Protein AF-A0A349NE53-F1 (afdb_monomer)

Sequence (114 aa):
MGNELRNFENSEEMKAAVAYNMAGINTSSLSKALRLSNRQAEEIQTPMEIFGMETSELGGVYDVYHRTKDFSRYVHENIFNMSKILTRKQLSKYEQLLKITIKNRNLIITSDTF

pLDDT: mean 80.77, std 14.39, range [44.62, 96.69]

Solvent-accessible surface area (backbone atoms only — not comparable to full-atom values): 6549 Å² total; per-residue (Å²): 144,87,69,72,77,71,52,66,81,63,33,69,67,55,43,50,50,52,22,59,47,49,31,54,56,72,48,71,70,57,55,70,75,47,79,62,52,72,69,46,56,57,65,46,47,60,55,38,52,51,41,20,50,59,29,39,57,48,55,53,102,62,59,63,66,60,41,50,53,50,51,44,49,48,52,41,54,38,52,55,56,45,54,77,67,39,54,74,72,39,36,55,51,46,53,52,50,49,52,51,54,40,48,76,44,75,50,84,70,64,79,86,64,113

Radius of gyration: 15.84 Å; Cα contacts (8 Å, |Δi|>4): 93; chains: 1; bounding box: 46×26×40 Å

Nearest PDB structures (foldseek):
  7dgy-assembly1_A  TM=4.328E-01  e=7.692E-01  Escherichia coli 'BL21-Gold(DE3)pLysS AG'
  4jyx-assembly5_E-3  TM=3.491E-01  e=4.370E+00  Paraglaciecola sp. T6c
  5ecf-assembly10_J  TM=3.661E-01  e=7.940E+00  Talaromyces marneffei PM1

Structure (mmCIF, N/CA/C/O backbone):
data_AF-A0A349NE53-F1
#
_entry.id   AF-A0A349NE53-F1
#
loop_
_atom_site.group_PDB
_atom_site.id
_atom_site.type_symbol
_atom_site.label_atom_id
_atom_site.label_alt_id
_atom_site.label_comp_id
_atom_site.label_asym_id
_atom_site.label_entity_id
_atom_site.label_seq_id
_atom_site.pdbx_PDB_ins_code
_atom_site.Cartn_x
_atom_site.Cartn_y
_atom_site.Cartn_z
_atom_site.occupancy
_atom_site.B_iso_or_equiv
_atom_site.auth_seq_id
_atom_site.auth_comp_id
_atom_site.auth_asym_id
_atom_site.auth_atom_id
_atom_site.pdbx_PDB_model_num
ATOM 1 N N . MET A 1 1 ? 32.173 -14.388 -24.677 1.00 45.00 1 MET A N 1
ATOM 2 C CA . MET A 1 1 ? 30.697 -14.509 -24.650 1.00 45.00 1 MET A CA 1
ATOM 3 C C . MET A 1 1 ? 30.188 -14.052 -23.285 1.00 45.00 1 MET A C 1
ATOM 5 O O . MET A 1 1 ? 29.974 -14.885 -22.421 1.00 45.00 1 MET A O 1
ATOM 9 N N . GLY A 1 2 ? 30.104 -12.740 -23.036 1.00 47.88 2 GLY A N 1
ATOM 10 C CA . GLY A 1 2 ? 29.863 -12.212 -21.679 1.00 47.88 2 GLY A CA 1
ATOM 11 C C . GLY A 1 2 ? 28.920 -11.012 -21.582 1.00 47.88 2 GLY A C 1
ATOM 12 O O . GLY A 1 2 ? 28.870 -10.396 -20.527 1.00 47.88 2 GLY A O 1
ATOM 13 N N . ASN A 1 3 ? 28.185 -10.674 -22.647 1.00 47.94 3 ASN A N 1
ATOM 14 C CA . ASN A 1 3 ? 27.349 -9.463 -22.693 1.00 47.94 3 ASN A CA 1
ATOM 15 C C . ASN A 1 3 ? 25.858 -9.719 -22.958 1.00 47.94 3 ASN A C 1
ATOM 17 O O . ASN A 1 3 ? 25.084 -8.771 -22.972 1.00 47.94 3 ASN A O 1
ATOM 21 N N . GLU A 1 4 ? 25.426 -10.966 -23.138 1.00 45.84 4 GLU A N 1
ATOM 22 C CA . GLU A 1 4 ? 24.029 -11.250 -23.504 1.00 45.84 4 GLU A CA 1
ATOM 23 C C . GLU A 1 4 ? 23.111 -11.405 -22.283 1.00 45.84 4 GLU A C 1
ATOM 25 O O . GLU A 1 4 ? 21.923 -11.125 -22.377 1.00 45.84 4 GLU A O 1
ATOM 30 N N . LEU A 1 5 ? 23.651 -11.739 -21.104 1.00 44.81 5 LEU A N 1
ATOM 31 C CA . LEU A 1 5 ? 22.843 -11.974 -19.898 1.00 44.81 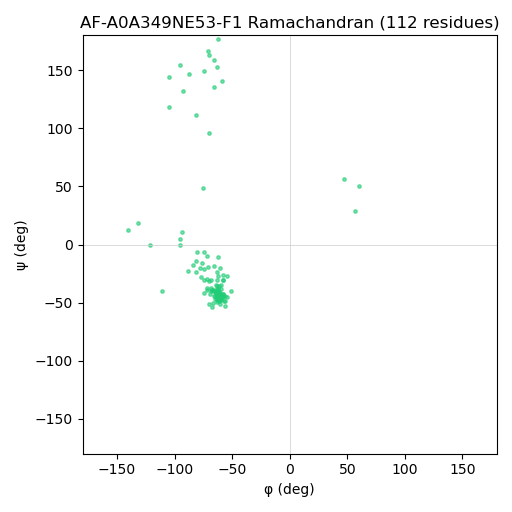5 LEU A CA 1
ATOM 32 C C . LEU A 1 5 ? 22.420 -10.694 -19.152 1.00 44.81 5 LEU A C 1
ATOM 34 O O . LEU A 1 5 ? 21.396 -10.712 -18.482 1.00 44.81 5 LEU A O 1
ATOM 38 N N . ARG A 1 6 ? 23.133 -9.564 -19.297 1.00 45.47 6 ARG A N 1
ATOM 39 C CA . ARG A 1 6 ? 22.711 -8.270 -18.701 1.00 45.47 6 ARG A CA 1
ATOM 40 C C . ARG A 1 6 ? 21.662 -7.522 -19.528 1.00 45.47 6 ARG A C 1
ATOM 42 O O . ARG A 1 6 ? 21.043 -6.591 -19.025 1.00 45.47 6 ARG A O 1
ATOM 49 N N . ASN A 1 7 ? 21.456 -7.914 -20.784 1.00 46.56 7 ASN A N 1
ATOM 50 C CA . ASN A 1 7 ? 20.523 -7.232 -21.682 1.00 46.56 7 ASN A CA 1
ATOM 51 C C . ASN A 1 7 ? 19.072 -7.708 -21.515 1.00 46.56 7 ASN A C 1
ATOM 53 O O . ASN A 1 7 ? 18.156 -6.992 -21.910 1.00 46.56 7 ASN A O 1
ATOM 57 N N . PHE A 1 8 ? 18.846 -8.868 -20.889 1.00 44.62 8 PHE A N 1
ATOM 58 C CA . PHE A 1 8 ? 17.495 -9.348 -20.580 1.00 44.62 8 PHE A CA 1
ATOM 59 C C . PHE A 1 8 ? 16.870 -8.632 -19.377 1.00 44.62 8 PHE A C 1
ATOM 61 O O . PHE A 1 8 ? 15.656 -8.457 -19.348 1.00 44.62 8 PHE A O 1
ATOM 68 N N . GLU A 1 9 ? 17.678 -8.137 -18.431 1.00 51.00 9 GLU A N 1
ATOM 69 C CA . GLU A 1 9 ? 17.172 -7.383 -17.273 1.00 51.00 9 GLU A CA 1
ATOM 70 C C . GLU A 1 9 ? 16.669 -5.968 -17.624 1.00 51.00 9 GLU A C 1
ATOM 72 O O . GLU A 1 9 ? 16.023 -5.310 -16.812 1.00 51.00 9 GLU A O 1
ATOM 77 N N . ASN A 1 10 ? 16.922 -5.511 -18.854 1.00 58.59 10 ASN A N 1
ATOM 78 C CA . ASN A 1 10 ? 16.645 -4.153 -19.315 1.00 58.59 10 ASN A CA 1
ATOM 79 C C . ASN A 1 10 ? 15.918 -4.096 -20.667 1.00 58.59 10 ASN A C 1
ATOM 81 O O . ASN A 1 10 ? 15.937 -3.042 -21.310 1.00 58.59 10 ASN A O 1
ATOM 85 N N . SER A 1 11 ? 15.277 -5.184 -21.112 1.00 71.19 11 SER A N 1
ATOM 86 C CA . SER A 1 11 ? 14.422 -5.095 -22.299 1.00 71.19 11 SER A CA 1
ATOM 87 C C . SER A 1 11 ? 13.313 -4.064 -22.054 1.00 71.19 11 SER A C 1
ATOM 89 O O . SER A 1 11 ? 12.775 -3.959 -20.948 1.00 71.19 11 SER A O 1
ATOM 91 N N . GLU A 1 12 ? 12.978 -3.272 -23.073 1.00 73.69 12 GLU A N 1
ATOM 92 C CA . GLU A 1 12 ? 11.915 -2.262 -22.959 1.00 73.69 12 GLU A CA 1
ATOM 93 C C . GLU A 1 12 ? 10.571 -2.898 -22.572 1.00 73.69 12 GLU A C 1
ATOM 95 O O . GLU A 1 12 ? 9.799 -2.312 -21.817 1.00 73.69 12 GLU A O 1
ATOM 100 N N . GLU A 1 13 ? 10.337 -4.146 -22.987 1.00 73.25 13 GLU A N 1
ATOM 101 C CA . GLU A 1 13 ? 9.180 -4.947 -22.584 1.00 73.25 13 GLU A CA 1
ATOM 102 C C . GLU A 1 13 ? 9.169 -5.240 -21.080 1.00 73.25 13 GLU A C 1
ATOM 104 O O . GLU A 1 13 ? 8.131 -5.091 -20.436 1.00 73.25 13 GLU A O 1
ATOM 109 N N . MET A 1 14 ? 10.311 -5.604 -20.485 1.00 74.06 14 MET A N 1
ATOM 110 C CA . MET A 1 14 ? 10.376 -5.866 -19.048 1.00 74.06 14 MET A CA 1
ATOM 111 C C . MET A 1 14 ? 10.276 -4.574 -18.232 1.00 74.06 14 MET A C 1
ATOM 113 O O . MET A 1 14 ? 9.583 -4.549 -17.215 1.00 74.06 14 MET A O 1
ATOM 117 N N . LYS A 1 15 ? 10.878 -3.475 -18.705 1.00 73.62 15 LYS A N 1
ATOM 118 C CA . LYS A 1 15 ? 10.697 -2.142 -18.105 1.00 73.62 15 LYS A CA 1
ATOM 119 C C . LYS A 1 15 ? 9.230 -1.721 -18.123 1.00 73.62 15 LYS A C 1
ATOM 121 O O . LYS A 1 15 ? 8.716 -1.296 -17.091 1.00 73.62 15 LYS A O 1
ATOM 126 N N . ALA A 1 16 ? 8.551 -1.884 -19.259 1.00 74.62 16 ALA A N 1
ATOM 127 C CA . ALA A 1 16 ? 7.134 -1.570 -19.406 1.00 74.62 16 ALA A CA 1
ATOM 128 C C . ALA A 1 16 ? 6.246 -2.474 -18.536 1.00 74.62 16 ALA A C 1
ATOM 130 O O . ALA A 1 16 ? 5.316 -1.982 -17.900 1.00 74.62 16 ALA A O 1
ATOM 131 N N . ALA A 1 17 ? 6.549 -3.771 -18.441 1.00 79.00 17 ALA A N 1
ATOM 132 C CA . ALA A 1 17 ? 5.812 -4.702 -17.589 1.00 79.00 17 ALA A CA 1
ATOM 133 C C . ALA A 1 17 ? 5.963 -4.367 -16.095 1.00 79.00 17 ALA A C 1
ATOM 135 O O . ALA A 1 17 ? 4.973 -4.343 -15.363 1.00 79.00 17 ALA A O 1
ATOM 136 N N . VAL A 1 18 ? 7.182 -4.060 -15.635 1.00 77.75 18 VAL A N 1
ATOM 137 C CA . VAL A 1 18 ? 7.433 -3.630 -14.249 1.00 77.75 18 VAL A CA 1
ATOM 138 C C . VAL A 1 18 ? 6.719 -2.311 -13.955 1.00 77.75 18 VAL A C 1
ATOM 140 O O . VAL A 1 18 ? 6.035 -2.204 -12.939 1.00 77.75 18 VAL A O 1
ATOM 143 N N . ALA A 1 19 ? 6.813 -1.341 -14.865 1.00 76.56 19 ALA A N 1
ATOM 144 C CA . ALA A 1 19 ? 6.119 -0.062 -14.771 1.00 76.56 19 ALA A CA 1
ATOM 145 C C . ALA A 1 19 ? 4.599 -0.239 -14.639 1.00 76.56 19 ALA A C 1
ATOM 147 O O . ALA A 1 19 ? 3.984 0.315 -13.732 1.00 76.56 19 ALA A O 1
ATOM 148 N N . TYR A 1 20 ? 4.009 -1.063 -15.507 1.00 79.06 20 TYR A N 1
ATOM 149 C CA . TYR A 1 20 ? 2.582 -1.375 -15.496 1.00 79.06 20 TYR A CA 1
ATOM 150 C C . TYR A 1 20 ? 2.148 -2.030 -14.180 1.00 79.06 20 TYR A C 1
ATOM 152 O O . TYR A 1 20 ? 1.128 -1.661 -13.602 1.00 79.06 20 TYR A O 1
ATOM 160 N N . ASN A 1 21 ? 2.941 -2.973 -13.673 1.00 80.88 21 ASN A N 1
ATOM 161 C CA . ASN A 1 21 ? 2.639 -3.656 -12.421 1.00 80.88 21 ASN A CA 1
ATOM 162 C C . ASN A 1 21 ? 2.754 -2.718 -11.205 1.00 80.88 21 ASN A C 1
ATOM 164 O O . ASN A 1 21 ? 1.932 -2.802 -10.290 1.00 80.88 21 ASN A O 1
ATOM 168 N N . MET A 1 22 ? 3.731 -1.806 -11.190 1.00 79.56 22 MET A N 1
ATOM 169 C CA . MET A 1 22 ? 3.902 -0.812 -10.121 1.00 79.56 22 MET A CA 1
ATOM 170 C C . MET A 1 22 ? 2.839 0.288 -10.154 1.00 79.56 22 MET A C 1
ATOM 172 O O . MET A 1 22 ? 2.474 0.794 -9.097 1.00 79.56 22 MET A O 1
ATOM 176 N N . ALA A 1 23 ? 2.309 0.628 -11.329 1.00 77.00 23 ALA A N 1
ATOM 177 C CA . ALA A 1 23 ? 1.399 1.753 -11.500 1.00 77.00 23 ALA A CA 1
ATOM 178 C C . ALA A 1 23 ? 0.054 1.583 -10.778 1.00 77.00 23 ALA A C 1
ATOM 180 O O . ALA A 1 23 ? -0.602 0.540 -10.860 1.00 77.00 23 ALA A O 1
ATOM 181 N N . GLY A 1 24 ? -0.403 2.644 -10.108 1.00 72.25 24 GLY A N 1
ATOM 182 C CA . GLY A 1 24 ? -1.767 2.742 -9.591 1.00 72.25 24 GLY A CA 1
ATOM 183 C C . GLY A 1 24 ? -2.118 1.650 -8.582 1.00 72.25 24 GLY A C 1
ATOM 184 O O . GLY A 1 24 ? -3.137 0.959 -8.727 1.00 72.25 24 GLY A O 1
ATOM 185 N N . ILE A 1 25 ? -1.276 1.443 -7.563 1.00 79.69 25 ILE A N 1
ATOM 186 C CA . ILE A 1 25 ? -1.658 0.583 -6.437 1.00 79.69 25 ILE A CA 1
ATOM 187 C C . ILE A 1 25 ? -2.736 1.300 -5.629 1.00 79.69 25 ILE A C 1
ATOM 189 O O . ILE A 1 25 ? -2.469 2.119 -4.756 1.00 79.69 25 ILE A O 1
ATOM 193 N N . ASN A 1 26 ? -3.988 0.968 -5.928 1.00 74.12 26 ASN A N 1
ATOM 194 C CA . ASN A 1 26 ? -5.132 1.498 -5.211 1.00 74.12 26 ASN A CA 1
ATOM 195 C C . ASN A 1 26 ? -5.354 0.714 -3.909 1.00 74.12 26 ASN A C 1
ATOM 197 O O . ASN A 1 26 ? -5.761 -0.449 -3.928 1.00 74.12 26 ASN A O 1
ATOM 201 N N . THR A 1 27 ? -5.126 1.374 -2.776 1.00 75.44 27 THR A N 1
ATOM 202 C CA . THR A 1 27 ? -5.277 0.784 -1.441 1.00 75.44 27 THR A CA 1
ATOM 203 C C . THR A 1 27 ? -6.640 1.065 -0.797 1.00 75.44 27 THR A C 1
ATOM 205 O O . THR A 1 27 ? -6.931 0.533 0.275 1.00 75.44 27 THR A O 1
ATOM 208 N N . SER A 1 28 ? -7.536 1.801 -1.472 1.00 73.62 28 SER A N 1
ATOM 209 C CA . SER A 1 28 ? -8.892 2.115 -0.977 1.00 73.62 28 SER A CA 1
ATOM 210 C C . SER A 1 28 ? -9.777 0.883 -0.773 1.00 73.62 28 SER A C 1
ATOM 212 O O . SER A 1 28 ? -10.683 0.880 0.058 1.00 73.62 28 SER A O 1
ATOM 214 N N . SER A 1 29 ? -9.527 -0.200 -1.510 1.00 72.50 29 SER A N 1
ATOM 215 C CA . SER A 1 29 ? -10.190 -1.484 -1.275 1.00 72.50 29 SER A CA 1
ATOM 216 C C . SER A 1 29 ? -9.638 -2.189 -0.032 1.00 72.50 29 SER A C 1
ATOM 218 O O . SER A 1 29 ? -10.386 -2.879 0.662 1.00 72.50 29 SER A O 1
ATOM 220 N N . LEU A 1 30 ? -8.358 -1.975 0.293 1.00 78.12 30 LEU A N 1
ATOM 221 C CA . LEU A 1 30 ? -7.695 -2.573 1.452 1.00 78.12 30 LEU A CA 1
ATOM 222 C C . LEU A 1 30 ? -8.202 -1.946 2.754 1.00 78.12 30 LEU A C 1
ATOM 224 O O . LEU A 1 30 ? -8.462 -2.674 3.711 1.00 78.12 30 LEU A O 1
ATOM 228 N N . SER A 1 31 ? -8.433 -0.627 2.789 1.00 74.06 31 SER A N 1
ATOM 229 C CA . SER A 1 31 ? -8.989 0.051 3.972 1.00 74.06 31 SER A CA 1
ATOM 230 C C . SER A 1 31 ? -10.398 -0.387 4.333 1.00 74.06 31 SER A C 1
ATOM 232 O O . SER A 1 31 ? -10.714 -0.510 5.518 1.00 74.06 31 SER A O 1
ATOM 234 N N . LYS A 1 32 ? -11.236 -0.703 3.339 1.00 78.69 32 LYS A N 1
ATOM 235 C CA . LYS A 1 32 ? -12.586 -1.240 3.579 1.00 78.69 32 LYS A CA 1
ATOM 236 C C . LYS A 1 32 ? -12.551 -2.534 4.402 1.00 78.69 32 LYS A C 1
ATOM 238 O 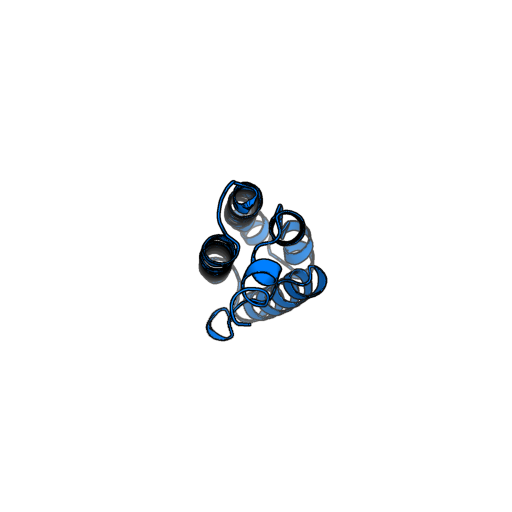O . LYS A 1 32 ? -13.482 -2.812 5.154 1.00 78.69 32 LYS A O 1
ATOM 243 N N . ALA A 1 33 ? -11.456 -3.296 4.344 1.00 84.62 33 ALA A N 1
ATOM 244 C CA . ALA A 1 33 ? -11.277 -4.514 5.130 1.00 84.62 33 ALA A CA 1
ATOM 245 C C . ALA A 1 33 ? -10.835 -4.274 6.593 1.00 84.62 33 ALA A C 1
ATOM 247 O O . ALA A 1 33 ? -10.772 -5.236 7.372 1.00 84.62 33 ALA A O 1
ATOM 248 N N . LEU A 1 34 ? -10.522 -3.032 6.991 1.00 87.00 34 LEU A N 1
ATOM 249 C CA . LEU A 1 34 ? -9.873 -2.706 8.270 1.00 87.00 34 LEU A CA 1
ATOM 250 C C . LEU A 1 34 ? -10.824 -2.319 9.411 1.00 87.00 34 LEU A C 1
ATOM 252 O O . LEU A 1 34 ? -10.344 -2.014 10.501 1.00 87.00 34 LEU A O 1
ATOM 256 N N . ARG A 1 35 ? -12.152 -2.383 9.219 1.00 89.75 35 ARG A N 1
ATOM 257 C CA . ARG A 1 35 ? -13.147 -1.979 10.241 1.00 89.75 35 ARG A CA 1
ATOM 258 C C . ARG A 1 35 ? -12.790 -0.614 10.857 1.00 89.75 35 ARG A C 1
ATOM 260 O O . ARG A 1 35 ? -12.549 -0.511 12.058 1.00 89.75 35 ARG A O 1
ATOM 267 N N . LEU A 1 36 ? -12.650 0.394 10.005 1.00 90.88 36 LEU A N 1
ATOM 268 C CA . LEU A 1 36 ? -12.246 1.740 10.404 1.00 90.88 36 LEU A CA 1
ATOM 269 C C . LEU A 1 36 ? -13.392 2.471 11.106 1.00 90.88 36 LEU A C 1
ATOM 271 O O . LEU A 1 36 ? -14.559 2.248 10.781 1.00 90.88 36 LEU A O 1
ATOM 275 N N . SER A 1 37 ? -13.061 3.362 12.042 1.00 93.75 37 SER A N 1
ATOM 276 C CA . SER A 1 37 ? -14.008 4.397 12.469 1.00 93.75 37 SER A CA 1
ATOM 277 C C . SER A 1 37 ? -14.208 5.429 11.351 1.00 93.75 37 SER A C 1
ATOM 279 O O . SER A 1 37 ? -13.373 5.527 10.453 1.00 93.75 37 SER A O 1
ATOM 281 N N . ASN A 1 38 ? -15.271 6.238 11.418 1.00 91.12 38 ASN A N 1
ATOM 282 C CA . ASN A 1 38 ? -15.510 7.299 10.426 1.00 91.12 38 ASN A CA 1
ATOM 283 C C . ASN A 1 38 ? -14.318 8.262 10.330 1.00 91.12 38 ASN A C 1
ATOM 285 O O . ASN A 1 38 ? -13.829 8.532 9.241 1.00 91.12 38 ASN A O 1
ATOM 289 N N . ARG A 1 39 ? -13.776 8.673 11.483 1.00 93.12 39 ARG A N 1
ATOM 290 C CA . ARG A 1 39 ? -12.588 9.530 11.551 1.00 93.12 39 ARG A CA 1
ATOM 291 C C . ARG A 1 39 ? -11.367 8.883 10.895 1.00 93.12 39 ARG A C 1
ATOM 293 O O . ARG A 1 39 ? -10.686 9.527 10.112 1.00 93.12 39 ARG A O 1
ATOM 300 N N . GLN A 1 40 ? -11.098 7.608 11.191 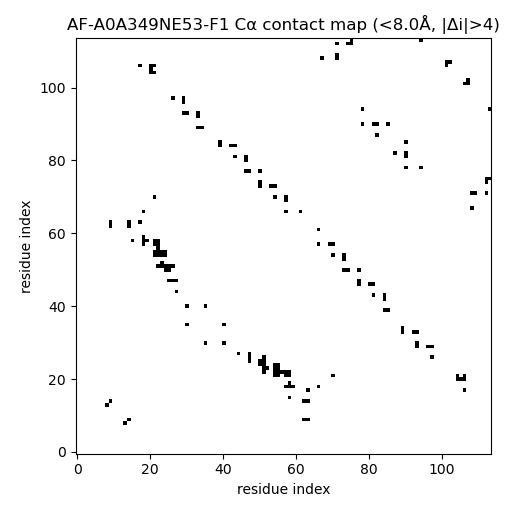1.00 94.06 40 GLN A N 1
ATOM 301 C CA . GLN A 1 40 ? -9.995 6.897 10.542 1.00 94.06 40 GLN A CA 1
ATOM 302 C C . GLN A 1 40 ? -10.217 6.811 9.030 1.00 94.06 40 GLN A C 1
ATOM 304 O O . GLN A 1 40 ? -9.271 7.006 8.284 1.00 94.06 40 GLN A O 1
ATOM 309 N N . ALA A 1 41 ? -11.445 6.531 8.580 1.00 90.44 41 ALA A N 1
ATOM 310 C CA . ALA A 1 41 ? -11.786 6.423 7.164 1.00 90.44 41 ALA A CA 1
ATOM 311 C C . ALA A 1 41 ? -11.559 7.734 6.394 1.00 90.44 41 ALA A C 1
ATOM 313 O O . ALA A 1 41 ? -11.132 7.675 5.245 1.00 90.44 41 ALA A O 1
ATOM 314 N N . GLU A 1 42 ? -11.809 8.884 7.020 1.00 90.88 42 GLU A N 1
ATOM 315 C CA . GLU A 1 42 ? -11.491 10.206 6.469 1.00 90.88 42 GLU A CA 1
ATOM 316 C C . GLU A 1 42 ? -9.974 10.448 6.444 1.00 90.88 42 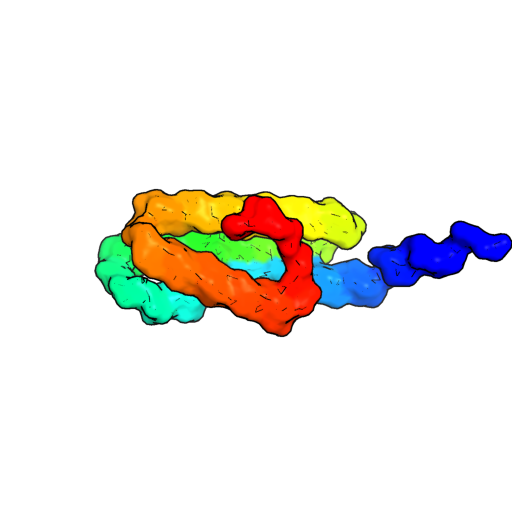GLU A C 1
ATOM 318 O O . GLU A 1 42 ? -9.413 10.754 5.395 1.00 90.88 42 GLU A O 1
ATOM 323 N N . GLU A 1 43 ? -9.283 10.234 7.570 1.00 93.38 43 GLU A N 1
ATOM 324 C CA . GLU A 1 43 ? -7.845 10.515 7.702 1.00 93.38 43 GLU A CA 1
ATOM 325 C C . GLU A 1 43 ? -6.969 9.667 6.761 1.00 93.38 43 GLU A C 1
ATOM 327 O O . GLU A 1 43 ? -5.915 10.127 6.320 1.00 93.38 43 GLU A O 1
ATOM 332 N N . ILE A 1 44 ? -7.383 8.440 6.418 1.00 92.00 44 ILE A N 1
ATOM 333 C CA . ILE A 1 44 ? -6.613 7.588 5.498 1.00 92.00 44 ILE A CA 1
ATOM 334 C C . ILE A 1 44 ? -6.741 7.981 4.021 1.00 92.00 44 ILE A C 1
ATOM 336 O O . ILE A 1 44 ? -5.923 7.512 3.233 1.00 92.00 44 ILE A O 1
ATOM 340 N N . GLN A 1 45 ? -7.729 8.790 3.613 1.00 89.94 45 GLN A N 1
ATOM 341 C CA . GLN A 1 45 ? -7.940 9.102 2.190 1.00 89.94 45 GLN A CA 1
ATOM 342 C C . GLN A 1 45 ? -6.709 9.777 1.587 1.00 89.94 45 GLN A C 1
ATOM 344 O O . GLN A 1 45 ? -6.188 9.305 0.579 1.00 89.94 45 GLN A O 1
ATOM 349 N N . THR A 1 46 ? -6.169 10.793 2.263 1.00 91.25 46 THR A N 1
ATOM 350 C CA . THR A 1 46 ? -4.994 11.528 1.783 1.00 91.25 46 THR A CA 1
ATOM 351 C C . THR A 1 46 ? -3.755 10.628 1.616 1.00 91.25 46 THR A C 1
ATOM 353 O O . THR A 1 46 ? -3.195 10.610 0.521 1.00 91.25 46 THR A O 1
ATOM 356 N N . PRO A 1 47 ? -3.329 9.809 2.605 1.00 92.00 47 PRO A N 1
ATOM 357 C CA . PRO A 1 47 ? -2.243 8.845 2.397 1.00 92.00 47 PRO A CA 1
ATOM 358 C C . PRO A 1 47 ? -2.477 7.832 1.266 1.00 92.00 47 PRO A C 1
ATOM 360 O O . PRO A 1 47 ? -1.510 7.359 0.667 1.00 92.00 47 PRO A O 1
ATOM 363 N N . MET A 1 48 ? -3.731 7.451 0.993 1.00 89.25 48 MET A N 1
ATOM 364 C CA . MET A 1 48 ? -4.057 6.525 -0.100 1.00 89.25 48 MET A CA 1
ATOM 365 C C . MET A 1 48 ? -3.957 7.185 -1.468 1.00 89.25 48 MET A C 1
ATOM 367 O O . MET A 1 48 ? -3.437 6.572 -2.398 1.00 89.25 48 MET A O 1
ATOM 371 N N . GLU A 1 49 ? -4.442 8.418 -1.586 1.00 90.25 49 GLU A N 1
ATOM 372 C CA . GLU A 1 49 ? -4.347 9.207 -2.812 1.00 90.25 49 GLU A CA 1
ATOM 373 C C . GLU A 1 49 ? -2.887 9.491 -3.161 1.00 90.25 49 GLU A C 1
ATOM 375 O O . GLU A 1 49 ? -2.477 9.211 -4.285 1.00 90.25 49 GLU A O 1
ATOM 380 N N . ILE A 1 50 ? -2.086 9.927 -2.180 1.00 91.12 50 ILE A N 1
ATOM 381 C CA . ILE A 1 50 ? -0.647 10.174 -2.357 1.00 91.12 50 ILE A CA 1
ATOM 382 C C . ILE A 1 50 ? 0.056 8.912 -2.864 1.00 91.12 50 ILE A C 1
ATOM 384 O O . ILE A 1 50 ? 0.684 8.946 -3.916 1.00 91.12 50 ILE A O 1
ATOM 388 N N . PHE A 1 51 ? -0.124 7.773 -2.190 1.00 91.62 51 PHE A N 1
ATOM 389 C CA . PHE A 1 51 ? 0.519 6.524 -2.604 1.00 91.62 51 PHE A CA 1
ATOM 390 C C . PHE A 1 51 ? 0.064 6.054 -3.996 1.00 91.62 51 PHE A C 1
ATOM 392 O O . PHE A 1 51 ? 0.861 5.556 -4.794 1.00 91.62 51 PHE A O 1
ATOM 399 N N . GLY A 1 52 ? -1.219 6.227 -4.326 1.00 89.12 52 GLY A N 1
ATOM 400 C CA . GLY A 1 52 ? -1.745 5.929 -5.658 1.00 89.12 52 GLY A CA 1
ATOM 401 C C . GLY A 1 52 ? -1.130 6.813 -6.749 1.00 89.12 52 GLY A C 1
ATOM 402 O O . GLY A 1 52 ? -0.811 6.311 -7.829 1.00 89.12 52 GLY A O 1
ATOM 403 N N . MET A 1 53 ? -0.930 8.102 -6.467 1.00 89.75 53 MET A N 1
ATOM 404 C CA . MET A 1 53 ? -0.265 9.045 -7.370 1.00 89.75 53 MET A CA 1
ATOM 405 C C . MET A 1 53 ? 1.217 8.702 -7.543 1.00 89.75 53 MET A C 1
ATOM 407 O O . MET A 1 53 ? 1.649 8.456 -8.666 1.00 89.75 53 MET A O 1
ATOM 411 N N . GLU A 1 54 ? 1.963 8.577 -6.445 1.00 90.75 54 GLU A N 1
ATOM 412 C CA . GLU A 1 54 ? 3.395 8.248 -6.437 1.00 90.75 54 GLU A CA 1
ATOM 413 C C . GLU A 1 54 ? 3.692 6.955 -7.202 1.00 90.75 54 GLU A C 1
ATOM 415 O O . GLU A 1 54 ? 4.584 6.897 -8.047 1.00 90.75 54 GLU A O 1
ATOM 420 N N . THR A 1 55 ? 2.893 5.911 -6.967 1.00 88.25 55 THR A N 1
ATOM 421 C CA . THR A 1 55 ? 3.063 4.642 -7.683 1.00 88.25 55 THR A CA 1
ATOM 422 C C . THR A 1 55 ? 2.711 4.751 -9.165 1.00 88.25 55 THR A C 1
ATOM 424 O O . THR A 1 55 ? 3.318 4.060 -9.979 1.00 88.25 55 THR A O 1
ATOM 427 N N . SER A 1 56 ? 1.781 5.630 -9.552 1.00 86.56 56 SER A N 1
ATOM 428 C CA . SER A 1 56 ? 1.449 5.885 -10.963 1.00 86.56 56 SER A CA 1
ATOM 429 C C . SER A 1 56 ? 2.570 6.616 -11.712 1.00 86.56 56 SER A C 1
ATOM 431 O O . SER A 1 56 ? 2.781 6.360 -12.898 1.00 86.56 56 SER A O 1
ATOM 433 N N . GLU A 1 57 ? 3.334 7.472 -11.030 1.00 85.31 57 GLU A N 1
ATOM 434 C CA . GLU A 1 57 ? 4.465 8.212 -11.612 1.00 85.31 57 GLU A CA 1
ATOM 435 C C . GLU A 1 57 ? 5.678 7.318 -11.928 1.00 85.31 57 GLU A C 1
ATOM 437 O O . GLU A 1 57 ? 6.481 7.639 -12.810 1.00 85.31 57 GLU A O 1
ATOM 442 N N . LEU A 1 58 ? 5.765 6.129 -11.316 1.00 81.88 58 LEU A N 1
ATOM 443 C CA . LEU A 1 58 ? 6.794 5.120 -11.616 1.00 81.88 58 LEU A CA 1
ATOM 444 C C . LEU A 1 58 ? 6.743 4.595 -13.064 1.00 81.88 58 LEU A C 1
ATOM 446 O O . LEU A 1 58 ? 7.677 3.926 -13.521 1.00 81.88 58 LEU A O 1
ATOM 450 N N . GLY A 1 59 ? 5.677 4.920 -13.804 1.00 68.00 59 GLY A N 1
ATOM 451 C CA . GLY A 1 59 ? 5.549 4.687 -15.241 1.00 68.00 59 GLY A C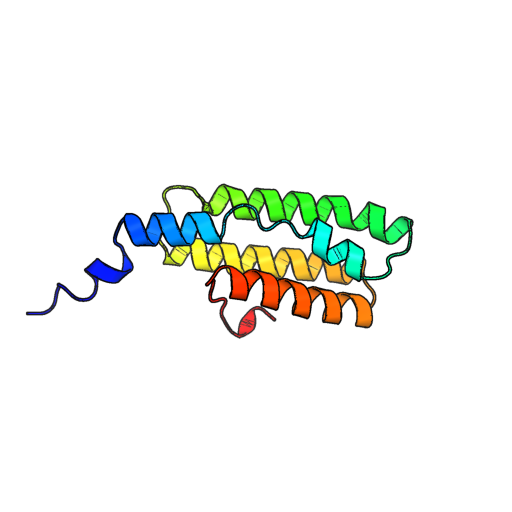A 1
ATOM 452 C C . GLY A 1 59 ? 6.602 5.397 -16.106 1.00 68.00 59 GLY A C 1
ATOM 453 O O . GLY A 1 59 ? 6.850 4.955 -17.228 1.00 68.00 59 GLY A O 1
ATOM 454 N N . GLY A 1 60 ? 7.249 6.451 -15.590 1.00 67.50 60 GLY A N 1
ATOM 455 C CA . GLY A 1 60 ? 8.221 7.288 -16.309 1.00 67.50 60 GLY A CA 1
ATOM 456 C C . GLY A 1 60 ? 9.496 6.578 -16.800 1.00 67.50 60 GLY A C 1
ATOM 457 O O . GLY A 1 60 ? 9.713 5.393 -16.563 1.00 67.50 60 GLY A O 1
ATOM 458 N N . VAL A 1 61 ? 10.367 7.305 -17.509 1.00 59.59 61 VAL A N 1
ATOM 459 C CA . VAL A 1 61 ? 11.569 6.801 -18.223 1.00 59.59 61 VAL A CA 1
ATOM 460 C C . VAL A 1 61 ? 12.737 6.452 -17.271 1.00 59.59 61 VAL A C 1
ATOM 462 O O . VAL A 1 61 ? 13.871 6.875 -17.467 1.00 59.59 61 VAL A O 1
ATOM 465 N N . TYR A 1 62 ? 12.475 5.699 -16.204 1.00 67.06 62 TYR A N 1
ATOM 466 C CA . TYR A 1 62 ? 13.494 5.201 -15.271 1.00 67.06 62 TYR A CA 1
ATOM 467 C C . TYR A 1 62 ? 13.931 3.772 -15.632 1.00 67.06 62 TYR A C 1
ATOM 469 O O . TYR A 1 62 ? 13.175 3.008 -16.235 1.00 67.06 62 TYR A O 1
ATOM 477 N N . ASP A 1 63 ? 15.140 3.354 -15.262 1.00 79.62 63 ASP A N 1
ATOM 478 C CA . ASP A 1 63 ? 15.486 1.927 -15.309 1.00 79.62 63 ASP A CA 1
ATOM 479 C C . ASP A 1 63 ? 14.748 1.133 -14.206 1.00 79.62 63 ASP A C 1
ATOM 481 O O . ASP A 1 63 ? 14.138 1.703 -13.297 1.00 79.62 63 ASP A O 1
ATOM 485 N N . VAL A 1 64 ? 14.758 -0.201 -14.301 1.00 78.88 64 VAL A N 1
ATOM 486 C CA . VAL A 1 64 ? 14.050 -1.086 -13.353 1.00 78.88 64 VAL A CA 1
ATOM 487 C C . VAL A 1 64 ? 14.552 -0.907 -11.914 1.00 78.88 64 VAL A C 1
ATOM 489 O O . VAL A 1 64 ? 13.764 -0.983 -10.968 1.00 78.88 64 VAL A O 1
ATOM 492 N N . TYR A 1 65 ? 15.848 -0.643 -11.738 1.00 81.25 65 TYR A N 1
ATOM 493 C CA . TYR A 1 65 ? 16.469 -0.506 -10.424 1.00 81.25 65 TYR A CA 1
ATOM 494 C C . TYR A 1 65 ? 15.949 0.729 -9.680 1.00 81.25 65 TYR A C 1
ATOM 496 O O . TYR A 1 65 ? 15.487 0.613 -8.543 1.00 81.25 65 TYR A O 1
ATOM 504 N N . HIS A 1 66 ? 15.957 1.895 -10.329 1.00 82.00 66 HIS A N 1
ATOM 505 C CA . HIS A 1 66 ? 15.467 3.137 -9.731 1.00 82.00 66 HIS A CA 1
ATOM 506 C C . HIS A 1 66 ? 13.971 3.053 -9.416 1.00 82.00 66 HIS A C 1
ATOM 508 O O . HIS A 1 66 ? 13.572 3.396 -8.304 1.00 82.00 66 HIS A O 1
ATOM 514 N N . ARG A 1 67 ? 13.163 2.481 -10.324 1.00 84.25 67 ARG A N 1
ATOM 515 C CA . ARG A 1 67 ? 11.731 2.248 -10.063 1.00 84.25 67 ARG A CA 1
ATOM 516 C C . ARG A 1 67 ? 11.504 1.376 -8.839 1.00 84.25 67 ARG A C 1
ATOM 518 O O . ARG A 1 67 ? 10.668 1.700 -8.009 1.00 84.25 67 ARG A O 1
ATOM 525 N N . THR A 1 68 ? 12.252 0.281 -8.714 1.00 82.94 68 THR A N 1
ATOM 526 C CA . THR A 1 68 ? 12.118 -0.639 -7.576 1.00 82.94 68 THR A CA 1
ATOM 527 C C . THR A 1 68 ? 12.485 0.052 -6.267 1.00 82.94 68 THR A C 1
ATOM 529 O O . THR A 1 68 ? 11.780 -0.102 -5.273 1.00 82.94 68 THR A O 1
ATOM 532 N N . LYS A 1 69 ? 13.547 0.863 -6.267 1.00 85.31 69 LYS A N 1
ATOM 533 C CA . LYS A 1 69 ? 13.959 1.637 -5.094 1.00 85.31 69 LYS A CA 1
ATOM 534 C C . LYS A 1 69 ? 12.895 2.655 -4.671 1.00 85.31 69 LYS A C 1
ATOM 536 O O . LYS A 1 69 ? 12.568 2.720 -3.487 1.00 85.31 69 LYS A O 1
ATOM 541 N N . ASP A 1 70 ? 12.356 3.427 -5.613 1.00 88.88 70 ASP A N 1
ATOM 542 C CA . ASP A 1 70 ? 11.305 4.405 -5.316 1.00 88.88 70 ASP A CA 1
ATOM 543 C C . ASP A 1 70 ? 9.997 3.729 -4.911 1.00 88.88 70 ASP A C 1
ATOM 545 O O . ASP A 1 70 ? 9.375 4.143 -3.939 1.00 88.88 70 ASP A O 1
ATOM 549 N N . PHE A 1 71 ? 9.631 2.621 -5.558 1.00 89.25 71 PHE A N 1
ATOM 550 C CA . PHE A 1 71 ? 8.485 1.814 -5.159 1.00 89.25 71 PHE A CA 1
ATOM 551 C C . PHE A 1 71 ? 8.593 1.339 -3.704 1.00 89.25 71 PHE A C 1
ATOM 553 O O . PHE A 1 71 ? 7.655 1.530 -2.929 1.00 89.25 71 PHE A O 1
ATOM 560 N N . SER A 1 72 ? 9.741 0.782 -3.298 1.00 88.94 72 SER A N 1
ATOM 561 C CA . SER A 1 72 ? 9.984 0.399 -1.900 1.00 88.94 72 SER A CA 1
ATOM 562 C C . SER A 1 72 ? 9.848 1.591 -0.951 1.00 88.94 72 SER A C 1
ATOM 564 O O . SER A 1 72 ? 9.234 1.469 0.109 1.00 88.94 72 SER A O 1
ATOM 566 N N . ARG A 1 73 ? 10.389 2.756 -1.330 1.00 91.19 73 ARG A N 1
ATOM 567 C CA . ARG A 1 73 ? 10.286 3.987 -0.537 1.00 91.19 73 ARG A CA 1
ATOM 568 C C . ARG A 1 73 ? 8.829 4.432 -0.367 1.00 91.19 73 ARG A C 1
ATOM 570 O O . ARG A 1 73 ? 8.415 4.670 0.763 1.00 91.19 73 ARG A O 1
ATOM 577 N N . TYR A 1 74 ? 8.039 4.459 -1.439 1.00 91.75 74 TYR A N 1
ATOM 578 C CA . TYR A 1 74 ? 6.619 4.817 -1.380 1.00 91.75 74 TYR A CA 1
ATOM 579 C C . TYR A 1 74 ? 5.804 3.836 -0.533 1.00 91.75 74 TYR A C 1
ATOM 581 O O . TYR A 1 74 ? 4.932 4.246 0.231 1.00 91.75 74 TYR A O 1
ATOM 589 N N . VAL A 1 75 ? 6.109 2.534 -0.601 1.00 91.69 75 VAL A N 1
ATOM 590 C CA . VAL A 1 75 ? 5.479 1.530 0.273 1.00 91.69 75 VAL A CA 1
ATOM 591 C C . VAL A 1 75 ? 5.784 1.827 1.745 1.00 91.69 75 VAL A C 1
ATOM 593 O O . VAL A 1 75 ? 4.866 1.839 2.565 1.00 91.69 75 VAL A O 1
ATOM 596 N N . HIS A 1 76 ? 7.040 2.127 2.084 1.00 92.12 76 HIS A N 1
ATOM 597 C CA . HIS A 1 76 ? 7.427 2.504 3.445 1.00 92.12 76 HIS A CA 1
ATOM 598 C C . HIS A 1 76 ? 6.739 3.778 3.935 1.00 92.12 76 HIS A C 1
ATOM 600 O O . HIS A 1 76 ? 6.209 3.803 5.046 1.00 92.12 76 HIS A O 1
ATOM 606 N N . GLU A 1 77 ? 6.740 4.834 3.124 1.00 93.56 77 GLU A N 1
ATOM 607 C CA . GLU A 1 77 ? 6.106 6.112 3.455 1.00 93.56 77 GLU A CA 1
ATOM 608 C C . GLU A 1 77 ? 4.599 5.928 3.666 1.00 93.56 77 GLU A C 1
ATOM 610 O O . GLU A 1 77 ? 4.028 6.452 4.629 1.00 93.56 77 GLU A O 1
ATOM 615 N N . ASN A 1 78 ? 3.960 5.101 2.836 1.00 93.38 78 ASN A N 1
ATOM 616 C CA . ASN A 1 78 ? 2.562 4.743 2.995 1.00 93.38 78 ASN A CA 1
ATOM 617 C C . ASN A 1 78 ? 2.302 3.985 4.308 1.00 93.38 78 ASN A C 1
ATOM 619 O O . ASN A 1 78 ? 1.428 4.398 5.070 1.00 93.38 78 ASN A O 1
ATOM 623 N N . ILE A 1 79 ? 3.073 2.937 4.625 1.00 93.69 79 ILE A N 1
ATOM 624 C CA . ILE A 1 79 ? 2.948 2.192 5.893 1.00 93.69 79 ILE A CA 1
ATOM 625 C C . ILE A 1 79 ? 3.171 3.123 7.091 1.00 93.69 79 ILE A C 1
ATOM 627 O O . ILE A 1 79 ? 2.390 3.107 8.045 1.00 93.69 79 ILE A O 1
ATOM 631 N N . PHE A 1 80 ? 4.183 3.991 7.029 1.00 94.62 80 PHE A N 1
ATOM 632 C CA . PHE A 1 80 ? 4.463 4.969 8.075 1.00 94.62 80 PHE A CA 1
ATOM 633 C C . PHE A 1 80 ? 3.288 5.929 8.284 1.00 94.62 80 PHE A C 1
ATOM 635 O O . PHE A 1 80 ? 2.877 6.158 9.423 1.00 94.62 80 PHE A O 1
ATOM 642 N N . ASN A 1 81 ? 2.693 6.454 7.214 1.00 94.38 81 ASN A N 1
ATOM 643 C CA . ASN A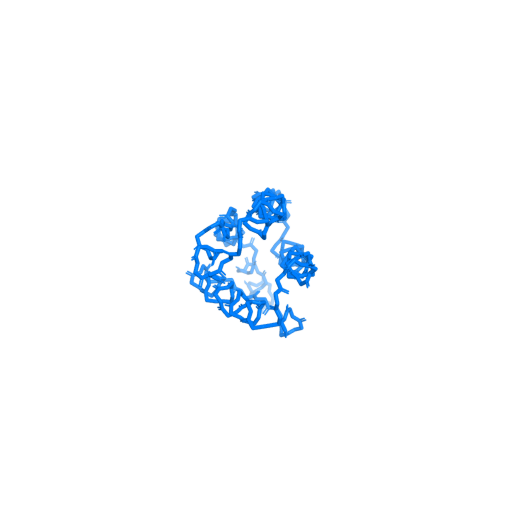 1 81 ? 1.522 7.322 7.320 1.00 94.38 81 ASN A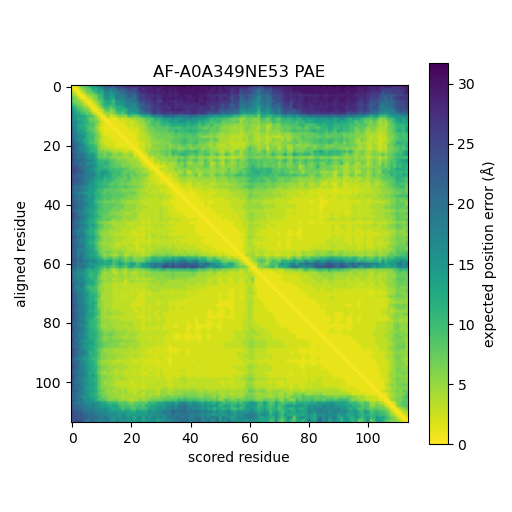 CA 1
ATOM 644 C C . ASN A 1 81 ? 0.298 6.576 7.865 1.00 94.38 81 ASN A C 1
ATOM 646 O O . ASN A 1 81 ? -0.385 7.094 8.748 1.00 94.38 81 ASN A O 1
ATOM 650 N N . MET A 1 82 ? 0.077 5.331 7.440 1.00 94.38 82 MET A N 1
ATOM 651 C CA . MET A 1 82 ? -0.985 4.480 7.982 1.00 94.38 82 MET A CA 1
ATOM 652 C C . MET A 1 82 ? -0.781 4.183 9.470 1.00 94.38 82 MET A C 1
ATOM 654 O O . MET A 1 82 ? -1.751 4.160 10.226 1.00 94.38 82 MET A O 1
ATOM 658 N N . SER A 1 83 ? 0.464 4.023 9.926 1.00 95.38 83 SER A N 1
ATOM 659 C CA . SER A 1 83 ? 0.785 3.736 11.332 1.00 95.38 83 SER A CA 1
ATOM 660 C C . SER A 1 83 ? 0.379 4.851 12.302 1.00 95.38 83 SER A C 1
ATOM 662 O O . SER A 1 83 ? 0.147 4.586 13.480 1.00 95.38 83 SER A O 1
ATOM 664 N N . LYS A 1 84 ? 0.248 6.089 11.806 1.00 96.31 84 LYS A N 1
ATOM 665 C CA . LYS A 1 84 ? -0.196 7.251 12.592 1.00 96.31 84 LYS A CA 1
ATOM 666 C C . LYS A 1 84 ? -1.711 7.273 12.816 1.00 96.31 84 LYS A C 1
ATOM 668 O O . LYS A 1 84 ? -2.170 7.953 13.726 1.00 96.31 84 LYS A O 1
ATOM 673 N N . ILE A 1 85 ? -2.471 6.550 11.989 1.00 95.62 85 ILE A N 1
ATOM 674 C CA . ILE A 1 85 ? -3.944 6.588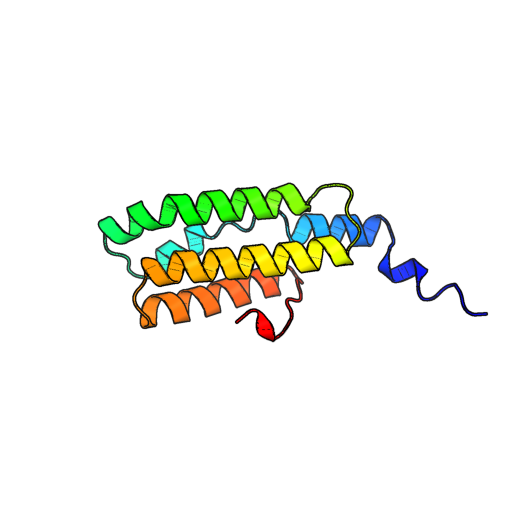 11.944 1.00 95.62 85 ILE A CA 1
ATOM 675 C C . ILE A 1 85 ? -4.542 5.266 12.449 1.00 95.62 85 ILE A C 1
ATOM 677 O O . ILE A 1 85 ? -5.561 5.225 13.147 1.00 95.62 85 ILE A O 1
ATOM 681 N N . LEU A 1 86 ? -3.920 4.149 12.074 1.00 95.62 86 LEU A N 1
ATOM 682 C CA . LEU A 1 86 ? -4.402 2.805 12.350 1.00 95.62 86 LEU A CA 1
ATOM 683 C C . LEU A 1 86 ? -3.921 2.297 13.710 1.00 95.62 86 LEU A C 1
ATOM 685 O O . LEU A 1 86 ? -2.795 2.529 14.140 1.00 95.62 86 LEU A O 1
ATOM 689 N N . THR A 1 87 ? -4.753 1.489 14.366 1.00 96.69 87 THR A N 1
ATOM 690 C CA . THR A 1 87 ? -4.286 0.679 15.500 1.00 96.69 87 THR A CA 1
ATOM 691 C C . THR A 1 87 ? -3.279 -0.370 15.025 1.00 96.69 87 THR A C 1
ATOM 693 O O . THR A 1 87 ? -3.329 -0.809 13.877 1.00 96.69 87 THR A O 1
ATOM 696 N N . ARG A 1 88 ? -2.433 -0.890 15.927 1.00 95.62 88 ARG A N 1
ATOM 697 C CA . ARG A 1 88 ? -1.462 -1.959 15.599 1.00 95.62 88 ARG A CA 1
ATOM 698 C C . ARG A 1 88 ? -2.095 -3.162 14.885 1.00 95.62 88 ARG A C 1
ATOM 700 O O . ARG A 1 88 ? -1.523 -3.697 13.944 1.00 95.62 88 ARG A O 1
ATOM 707 N N . LYS A 1 89 ? -3.300 -3.575 15.303 1.00 95.25 89 LYS A N 1
ATOM 708 C CA . LYS A 1 89 ? -4.026 -4.698 14.684 1.00 95.25 89 LYS A CA 1
ATOM 709 C C . LYS A 1 89 ? -4.504 -4.368 13.267 1.00 95.25 89 LYS A C 1
ATOM 711 O O . LYS A 1 89 ? -4.459 -5.229 12.393 1.00 95.25 89 LYS A O 1
ATOM 716 N N . GLN A 1 90 ? -4.980 -3.144 13.044 1.00 95.44 90 GLN A N 1
ATOM 717 C CA . GLN A 1 90 ? -5.392 -2.679 11.719 1.00 95.44 90 GLN A CA 1
ATOM 718 C C . GLN A 1 90 ? -4.181 -2.512 10.797 1.00 95.44 90 GLN A C 1
ATOM 720 O O . GLN A 1 90 ? -4.244 -2.963 9.660 1.00 95.44 90 GLN A O 1
ATOM 725 N N . LEU A 1 91 ? -3.079 -1.951 11.302 1.00 95.06 91 LEU A N 1
ATOM 726 C CA . LEU A 1 91 ? -1.833 -1.780 10.559 1.00 95.06 91 LEU A CA 1
ATOM 727 C C . LEU A 1 91 ? -1.251 -3.127 10.117 1.00 95.06 91 LEU A C 1
ATOM 729 O O . LEU A 1 91 ? -1.022 -3.325 8.932 1.00 95.06 91 LEU A O 1
ATOM 733 N N . SER A 1 92 ? -1.143 -4.100 11.025 1.00 93.94 92 SER A N 1
ATOM 734 C CA . SER A 1 92 ? -0.657 -5.440 10.669 1.00 93.94 92 SER A CA 1
ATOM 735 C C . SER A 1 92 ? -1.531 -6.112 9.601 1.00 93.94 92 SER A C 1
ATOM 737 O O . SER A 1 92 ? -1.032 -6.753 8.677 1.00 93.94 92 SER A O 1
ATOM 739 N N . LYS A 1 93 ? -2.858 -5.933 9.672 1.00 93.69 93 LYS A N 1
ATOM 740 C CA . LYS A 1 93 ? -3.766 -6.430 8.630 1.00 93.69 93 LYS A CA 1
ATOM 741 C C . LYS A 1 93 ? -3.579 -5.680 7.307 1.00 93.69 93 LYS A C 1
ATOM 743 O O . LYS A 1 93 ? -3.641 -6.300 6.249 1.00 93.69 93 LYS A O 1
ATOM 748 N N . TYR A 1 94 ? -3.366 -4.369 7.362 1.00 93.19 94 TYR A N 1
ATOM 749 C CA . TYR A 1 94 ? -3.093 -3.545 6.191 1.00 93.19 94 TYR A CA 1
ATOM 750 C C . TYR A 1 94 ? -1.807 -3.982 5.485 1.00 93.19 94 TYR A C 1
ATOM 752 O O . TYR A 1 94 ? -1.845 -4.234 4.287 1.00 93.19 94 TYR A O 1
ATOM 760 N N . GLU A 1 95 ? -0.714 -4.174 6.222 1.00 92.44 95 GLU A N 1
ATOM 761 C CA . GLU A 1 95 ? 0.567 -4.666 5.697 1.00 92.44 95 GLU A CA 1
ATOM 762 C C . GLU A 1 95 ? 0.415 -6.029 5.014 1.00 92.44 95 GLU A C 1
ATOM 764 O O . GLU A 1 95 ? 0.907 -6.225 3.905 1.00 92.44 95 GLU A O 1
ATOM 769 N N . GLN A 1 96 ? -0.330 -6.962 5.619 1.00 91.06 96 GLN A N 1
ATOM 770 C CA . GLN A 1 96 ? -0.610 -8.266 5.004 1.00 91.06 96 GLN A CA 1
ATOM 771 C C . GLN A 1 96 ? -1.372 -8.126 3.681 1.00 91.06 96 GLN A C 1
ATOM 773 O O . GLN A 1 96 ? -1.016 -8.757 2.684 1.00 91.06 96 GLN A O 1
ATOM 778 N N . LEU A 1 97 ? -2.413 -7.292 3.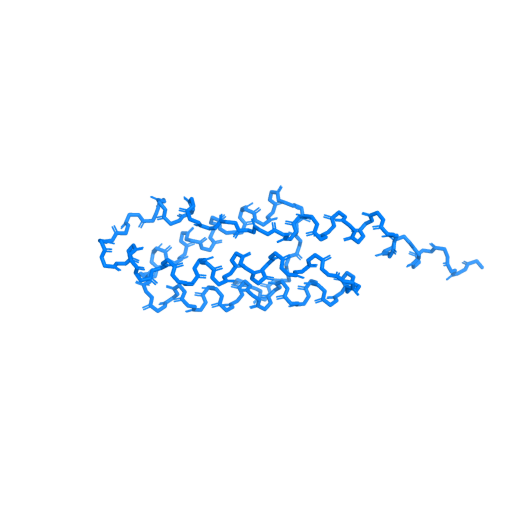658 1.00 90.88 97 LEU A N 1
ATOM 779 C CA . LEU A 1 97 ? -3.214 -7.036 2.462 1.00 90.88 97 LEU A CA 1
ATOM 780 C C . LEU A 1 97 ? -2.401 -6.327 1.370 1.00 90.88 97 LEU A C 1
ATOM 782 O O . LEU A 1 97 ? -2.515 -6.673 0.191 1.00 90.88 97 LEU A O 1
ATOM 786 N N . LEU A 1 98 ? -1.549 -5.379 1.755 1.00 90.50 98 LEU A N 1
ATOM 787 C CA . LEU A 1 98 ? -0.647 -4.676 0.854 1.00 90.50 98 LEU A CA 1
ATOM 788 C C . LEU A 1 98 ? 0.385 -5.644 0.265 1.00 90.50 98 LEU A C 1
ATOM 790 O O . LEU A 1 98 ? 0.533 -5.708 -0.951 1.00 90.50 98 LEU A O 1
ATOM 794 N N . LYS A 1 99 ? 1.008 -6.489 1.091 1.00 89.06 99 LYS A N 1
ATOM 795 C CA . LYS A 1 99 ? 1.949 -7.526 0.646 1.00 89.06 99 LYS A CA 1
ATOM 796 C C . LYS A 1 99 ? 1.318 -8.497 -0.352 1.00 89.06 99 LYS A C 1
ATOM 798 O O . LYS A 1 99 ? 1.942 -8.825 -1.359 1.00 89.06 99 LYS A O 1
ATOM 803 N N . ILE A 1 100 ? 0.080 -8.935 -0.110 1.00 87.75 100 ILE A N 1
ATOM 804 C CA . ILE A 1 100 ? -0.670 -9.779 -1.055 1.00 87.75 100 ILE A CA 1
ATOM 805 C C . ILE A 1 100 ? -0.928 -9.025 -2.363 1.00 87.75 100 ILE A C 1
ATOM 807 O O . ILE A 1 100 ? -0.710 -9.579 -3.437 1.00 87.75 100 ILE A O 1
ATOM 811 N N . THR A 1 101 ? -1.350 -7.761 -2.284 1.00 88.38 101 THR A N 1
ATOM 812 C CA . THR A 1 101 ? -1.614 -6.920 -3.462 1.00 88.38 101 THR A CA 1
ATOM 813 C C . THR A 1 101 ? -0.364 -6.767 -4.324 1.00 88.38 101 THR A C 1
ATOM 815 O O . THR A 1 101 ? -0.423 -6.967 -5.533 1.00 88.38 101 THR A O 1
ATOM 818 N N . ILE A 1 102 ? 0.777 -6.484 -3.699 1.00 87.44 102 ILE A N 1
ATOM 819 C CA . ILE A 1 102 ? 2.067 -6.315 -4.371 1.00 87.44 102 ILE A CA 1
ATOM 820 C C . ILE A 1 102 ? 2.531 -7.639 -4.995 1.00 87.44 102 ILE A C 1
ATOM 822 O O . ILE A 1 102 ? 2.891 -7.676 -6.172 1.00 87.44 102 ILE A O 1
ATOM 826 N N . LYS A 1 103 ? 2.417 -8.753 -4.259 1.00 86.00 103 LYS A N 1
ATOM 827 C CA . LYS A 1 103 ? 2.745 -10.090 -4.773 1.00 86.00 103 LYS A CA 1
ATOM 828 C C . LYS A 1 103 ? 1.878 -10.484 -5.974 1.00 86.00 103 LYS A C 1
ATOM 830 O O . LYS A 1 103 ? 2.404 -11.022 -6.942 1.00 86.00 103 LYS A O 1
ATOM 835 N N . ASN A 1 104 ? 0.576 -10.194 -5.942 1.00 85.31 104 ASN A N 1
ATOM 836 C CA . ASN A 1 104 ? -0.348 -10.496 -7.044 1.00 85.31 104 ASN A CA 1
ATOM 837 C C . ASN A 1 104 ? -0.044 -9.697 -8.319 1.00 85.31 104 ASN A C 1
ATOM 839 O O . ASN A 1 104 ? -0.485 -10.079 -9.399 1.00 85.31 104 ASN A O 1
ATOM 843 N N . ARG A 1 105 ? 0.716 -8.606 -8.200 1.00 84.81 105 ARG A N 1
ATOM 844 C CA . ARG A 1 105 ? 1.223 -7.822 -9.328 1.00 84.81 105 ARG A CA 1
ATOM 845 C C . ARG A 1 105 ? 2.628 -8.247 -9.766 1.00 84.81 105 ARG A C 1
ATOM 847 O O . ARG A 1 105 ? 3.248 -7.551 -10.554 1.00 84.81 105 ARG A O 1
ATOM 854 N N . ASN A 1 106 ? 3.141 -9.377 -9.273 1.00 81.25 106 ASN A N 1
ATOM 855 C CA . ASN A 1 106 ? 4.491 -9.878 -9.561 1.00 81.25 106 ASN A CA 1
ATOM 856 C C . ASN A 1 106 ? 5.610 -8.883 -9.204 1.00 81.25 106 ASN A C 1
ATOM 858 O O . ASN A 1 106 ? 6.672 -8.885 -9.821 1.00 81.25 106 ASN A O 1
ATOM 862 N N . LEU A 1 107 ? 5.376 -8.029 -8.205 1.00 79.00 107 LEU A N 1
ATOM 863 C CA . LEU A 1 107 ? 6.371 -7.088 -7.710 1.00 79.00 107 LEU A CA 1
ATOM 864 C C . LEU A 1 107 ? 7.137 -7.716 -6.545 1.00 79.00 107 LEU A C 1
ATOM 866 O O . LEU A 1 107 ? 6.540 -8.266 -5.616 1.00 79.00 107 LEU A O 1
ATOM 870 N N . ILE A 1 108 ? 8.463 -7.614 -6.591 1.00 68.00 108 ILE A N 1
ATOM 871 C CA . ILE A 1 108 ? 9.347 -8.032 -5.504 1.00 68.00 108 ILE A CA 1
ATOM 872 C C . ILE A 1 108 ? 9.829 -6.768 -4.803 1.00 68.00 108 ILE A C 1
ATOM 874 O O . ILE A 1 108 ? 10.490 -5.929 -5.407 1.00 68.00 108 ILE A O 1
ATOM 878 N N . ILE A 1 109 ? 9.490 -6.648 -3.527 1.00 64.94 109 ILE A N 1
ATOM 879 C CA . ILE A 1 109 ? 10.049 -5.649 -2.616 1.00 64.94 109 ILE A CA 1
ATOM 880 C C . ILE A 1 109 ? 11.042 -6.345 -1.697 1.00 64.94 109 ILE A C 1
ATOM 882 O O . ILE A 1 109 ? 10.872 -7.522 -1.362 1.00 64.94 109 ILE A O 1
ATOM 886 N N . THR A 1 110 ? 12.115 -5.639 -1.352 1.00 56.47 110 THR A N 1
ATOM 887 C CA . THR A 1 110 ? 13.179 -6.168 -0.498 1.00 56.47 110 THR A CA 1
ATOM 888 C C . THR A 1 110 ? 12.623 -6.494 0.891 1.00 56.47 110 THR A C 1
ATOM 890 O O . THR A 1 110 ? 11.625 -5.926 1.328 1.00 56.47 110 THR A O 1
ATOM 893 N N . SER A 1 111 ? 13.239 -7.452 1.590 1.00 53.03 111 SER A N 1
ATOM 894 C CA . SER A 1 111 ? 12.774 -7.924 2.908 1.00 53.03 111 SER A CA 1
ATOM 895 C C . SER A 1 111 ? 12.608 -6.808 3.933 1.00 53.03 111 SER A C 1
ATOM 897 O O . SER A 1 111 ? 11.775 -6.927 4.820 1.00 53.03 111 SER A O 1
ATOM 899 N N . ASP A 1 112 ? 13.366 -5.729 3.773 1.00 55.69 112 ASP A N 1
ATOM 900 C CA . ASP A 1 112 ? 13.400 -4.607 4.704 1.00 55.69 112 ASP A CA 1
ATOM 901 C C . ASP A 1 112 ? 12.149 -3.720 4.598 1.00 55.69 112 ASP A C 1
ATOM 903 O O . ASP A 1 112 ? 11.986 -2.813 5.404 1.00 55.69 112 ASP A O 1
ATOM 907 N N . THR A 1 113 ? 11.266 -3.978 3.619 1.00 58.44 113 THR A N 1
ATOM 908 C CA . THR A 1 113 ? 10.053 -3.190 3.350 1.00 58.44 113 THR A CA 1
ATOM 909 C C . THR A 1 113 ? 8.907 -3.402 4.349 1.00 58.44 113 THR A C 1
ATOM 911 O O . THR A 1 113 ? 8.047 -2.527 4.458 1.00 58.44 113 THR A O 1
ATOM 914 N N . PHE A 1 114 ? 8.884 -4.518 5.089 1.00 56.34 114 PHE A N 1
ATOM 915 C CA . PHE A 1 114 ? 7.826 -4.845 6.059 1.00 56.34 114 PHE A CA 1
ATOM 916 C C . PHE A 1 114 ? 8.380 -5.306 7.404 1.00 56.34 114 PHE A C 1
ATOM 918 O O . PHE A 1 114 ? 9.258 -6.197 7.393 1.00 56.34 114 PHE A O 1
#

Mean predicted aligned error: 7.47 Å

Secondary structure (DSSP, 8-state):
--SSSSSSTT-HHHHHHHHHHHTT---HHHHHTT---HHHHHHTHHHHHHHHHHHHHTTSS--HHHHHHHHHHHHHHHHHHHHTTS-HHHHHHHHHHHHHHHHHTT----GGG-

Foldseek 3Di:
DPPPVVVVLFDPVNLQLLLVLQAQPQCLVVVVVLPDDPVLNVQLPVLRVVLNVQSNVLNDPDTPVVSLVSSLVSLQVSLVSNPVRHDPVSSVSSVVVSVVSSVVSVHDHDPVSD